Protein AF-A0A5K1FT17-F1 (afdb_monomer_lite)

Radius of gyration: 17.54 Å; chains: 1; bounding box: 57×41×46 Å

InterPro domains:
  IPR011989 Armadillo-like helical [G3DSA:1.25.10.10] (2-135)
  IPR016024 Armadillo-type fold [SSF48371] (22-127)
  IPR044591 Microtubule-associated kinase-like protein RUNKEL [PTHR46562] (3-140)

Foldseek 3Di:
DCQVVLVVLLCCLVDDDDPVVNLVSLVVLLVQLVDLVSLQVCLQHCNLVSLLVCLQVDPDPSSLLSSLSSLLSSLQSHPDHDCVVVVRCSLVSLVVQCPDPDPSSNVSSVSSNVSVVVSVVVVVVVVVVVVVPPDDDDDD

Organism: NCBI:txid210225

Structure (mmCIF, N/CA/C/O backbone):
data_AF-A0A5K1FT17-F1
#
_entry.id   AF-A0A5K1FT17-F1
#
loop_
_atom_site.group_PDB
_atom_site.id
_atom_site.type_symbol
_atom_site.label_atom_id
_atom_site.label_alt_id
_atom_site.label_comp_id
_atom_site.label_asym_id
_atom_site.label_entity_id
_atom_site.label_seq_id
_atom_site.pdbx_PDB_ins_code
_atom_site.Cartn_x
_atom_site.Cartn_y
_atom_site.Cartn_z
_atom_site.occupancy
_atom_site.B_iso_or_equiv
_atom_site.auth_seq_id
_atom_site.auth_comp_id
_atom_site.auth_asym_id
_atom_site.auth_atom_id
_atom_site.pdbx_PDB_model_num
ATOM 1 N N . LYS A 1 1 ? 19.616 12.970 3.970 1.00 48.72 1 LYS A N 1
ATOM 2 C CA . LYS A 1 1 ? 19.002 12.997 5.321 1.00 48.72 1 LYS A CA 1
ATOM 3 C C . LYS A 1 1 ? 17.522 13.358 5.192 1.00 48.72 1 LYS A C 1
ATOM 5 O O . LYS A 1 1 ? 17.145 14.491 5.457 1.00 48.72 1 LYS A O 1
ATOM 10 N N . LEU A 1 2 ? 16.706 12.417 4.717 1.00 58.81 2 LEU A N 1
ATOM 11 C CA . LEU A 1 2 ? 15.238 12.520 4.727 1.00 58.81 2 LEU A CA 1
ATOM 12 C C . LEU A 1 2 ? 14.632 11.586 5.792 1.00 58.81 2 LEU A C 1
ATOM 14 O O . LEU A 1 2 ? 13.479 11.745 6.162 1.00 58.81 2 LEU A O 1
ATOM 18 N N . ASP A 1 3 ? 15.423 10.685 6.374 1.00 60.34 3 ASP A N 1
ATOM 19 C CA . ASP A 1 3 ? 14.947 9.659 7.314 1.00 60.34 3 ASP A CA 1
ATOM 20 C C . ASP A 1 3 ? 14.462 10.224 8.657 1.00 60.34 3 ASP A C 1
ATOM 22 O O . ASP A 1 3 ? 13.569 9.674 9.300 1.00 60.34 3 ASP A O 1
ATOM 26 N N . GLU A 1 4 ? 15.004 11.365 9.080 1.00 67.50 4 GLU A N 1
ATOM 27 C CA . GLU A 1 4 ? 14.642 12.019 10.340 1.00 67.50 4 GLU A CA 1
ATOM 28 C C . GLU A 1 4 ? 13.221 12.627 10.318 1.00 67.50 4 GLU A C 1
ATOM 30 O O . GLU A 1 4 ? 12.425 12.319 11.208 1.00 67.50 4 GLU A O 1
ATOM 35 N N . PRO A 1 5 ? 12.806 13.416 9.305 1.00 72.75 5 PRO A N 1
ATOM 36 C CA . PRO A 1 5 ? 11.407 13.829 9.195 1.00 72.75 5 PRO A CA 1
ATOM 37 C C . PRO A 1 5 ? 10.458 12.657 8.893 1.00 72.75 5 PRO A C 1
ATOM 39 O O . PRO A 1 5 ? 9.346 12.635 9.424 1.00 72.75 5 PRO A O 1
ATOM 42 N N . LEU A 1 6 ? 10.881 11.656 8.112 1.00 73.31 6 LEU A N 1
ATOM 43 C CA . LEU A 1 6 ? 10.047 10.489 7.791 1.00 73.31 6 LEU A CA 1
ATOM 44 C C . LEU A 1 6 ? 9.778 9.604 9.019 1.00 73.31 6 LEU A C 1
ATOM 46 O O . LEU A 1 6 ? 8.640 9.186 9.235 1.00 73.31 6 LEU A O 1
ATOM 50 N N . SER A 1 7 ? 10.772 9.392 9.884 1.00 69.94 7 SER A N 1
ATOM 51 C CA . SER A 1 7 ? 10.594 8.662 11.149 1.00 69.94 7 SER A CA 1
ATOM 52 C C . SER A 1 7 ? 9.692 9.409 12.139 1.00 69.94 7 SER A C 1
ATOM 54 O O . SER A 1 7 ? 8.887 8.789 12.841 1.00 69.94 7 SER A O 1
ATOM 56 N N . ARG A 1 8 ? 9.726 10.749 12.152 1.00 76.62 8 ARG A N 1
ATOM 57 C CA . ARG A 1 8 ? 8.770 11.565 12.921 1.00 76.62 8 ARG A CA 1
ATOM 58 C C . ARG A 1 8 ? 7.340 11.415 12.402 1.00 76.62 8 ARG A C 1
ATOM 60 O O . ARG A 1 8 ? 6.428 11.256 13.212 1.00 76.62 8 ARG A O 1
ATOM 67 N N . ILE A 1 9 ? 7.142 11.412 11.081 1.00 79.19 9 ILE A N 1
ATOM 68 C CA . ILE A 1 9 ? 5.828 11.169 10.459 1.00 79.19 9 ILE A CA 1
ATOM 69 C C . ILE A 1 9 ? 5.340 9.749 10.774 1.00 79.19 9 ILE A C 1
ATOM 71 O O . ILE A 1 9 ? 4.188 9.572 11.165 1.00 79.19 9 ILE A O 1
ATOM 75 N N . ALA A 1 10 ? 6.215 8.747 10.684 1.00 74.19 10 ALA A N 1
ATOM 76 C CA . ALA A 1 10 ? 5.908 7.364 11.040 1.00 74.19 10 ALA A CA 1
ATOM 77 C C . ALA A 1 10 ? 5.462 7.245 12.510 1.00 74.19 10 ALA A C 1
ATOM 79 O O . ALA A 1 10 ? 4.428 6.642 12.811 1.00 74.19 10 ALA A O 1
ATOM 80 N N . THR A 1 11 ? 6.179 7.907 13.422 1.00 75.88 11 THR A N 1
ATOM 81 C CA . THR A 1 11 ? 5.830 7.951 14.849 1.00 75.88 11 THR A CA 1
ATOM 82 C C . THR A 1 11 ? 4.479 8.638 15.062 1.00 75.88 11 THR A C 1
ATOM 84 O O . THR A 1 11 ? 3.626 8.105 15.771 1.00 75.88 11 THR A O 1
ATOM 87 N N . TYR A 1 12 ? 4.227 9.760 14.382 1.00 79.31 12 TYR A N 1
ATOM 88 C CA . TYR A 1 12 ? 2.953 10.487 14.434 1.00 79.31 12 TYR A CA 1
ATOM 89 C C . TYR A 1 12 ? 1.768 9.645 13.926 1.00 79.31 12 TYR A C 1
ATOM 91 O O . TYR A 1 12 ? 0.717 9.599 14.568 1.00 79.31 12 TYR A O 1
ATOM 99 N N . LEU A 1 13 ? 1.954 8.900 12.832 1.00 76.31 13 LEU A N 1
ATOM 100 C CA . LEU A 1 13 ? 0.952 7.987 12.267 1.00 76.31 13 LEU A CA 1
ATOM 101 C C . LEU A 1 13 ? 0.613 6.821 13.211 1.00 76.31 13 LEU A C 1
ATOM 103 O O . LEU A 1 13 ? -0.551 6.416 13.306 1.00 76.31 13 LEU A O 1
ATOM 107 N N . THR A 1 14 ? 1.603 6.301 13.941 1.00 73.50 14 THR A N 1
ATOM 108 C CA . THR A 1 14 ? 1.391 5.244 14.950 1.00 73.50 14 THR A CA 1
ATOM 109 C C . THR A 1 14 ? 0.903 5.757 16.306 1.00 73.50 14 THR A C 1
ATOM 111 O O . THR A 1 14 ? 0.330 4.982 17.071 1.00 73.50 14 THR A O 1
ATOM 114 N N . GLY A 1 15 ? 1.098 7.043 16.596 1.00 73.31 15 GLY A N 1
ATOM 115 C CA . GLY A 1 15 ? 0.750 7.677 17.863 1.00 73.31 15 GLY A CA 1
ATOM 116 C C . GLY A 1 15 ? -0.731 8.046 18.003 1.00 73.31 15 GLY A C 1
ATOM 117 O O . GLY A 1 15 ? -1.618 7.542 17.302 1.00 73.31 15 GLY A O 1
ATOM 118 N N . SER A 1 16 ? -0.994 8.965 18.930 1.00 65.25 16 SER A N 1
ATOM 119 C CA . SER A 1 16 ? -2.319 9.434 19.362 1.00 65.25 16 SER A CA 1
ATOM 120 C C . SER A 1 16 ? -3.008 10.422 18.407 1.00 65.25 16 SER A C 1
ATOM 122 O O . SER A 1 16 ? -4.005 11.030 18.789 1.00 65.25 16 SER A O 1
ATOM 124 N N . ALA A 1 17 ? -2.525 10.575 17.168 1.00 71.94 17 ALA A N 1
ATOM 125 C CA . ALA A 1 17 ? -3.183 11.416 16.170 1.00 71.94 17 ALA A CA 1
ATOM 126 C C . ALA A 1 17 ? -4.628 10.946 15.914 1.00 71.94 17 ALA A C 1
ATOM 128 O O . ALA A 1 17 ? -4.918 9.739 15.888 1.00 71.94 17 ALA A O 1
ATOM 129 N N . SER A 1 18 ? -5.539 11.894 15.713 1.00 78.06 18 SER A N 1
ATOM 130 C CA . SER A 1 18 ? -6.938 11.601 15.414 1.00 78.06 18 SER A CA 1
ATOM 131 C C . SER A 1 18 ? -7.072 10.851 14.084 1.00 78.06 18 SER A C 1
ATOM 133 O O . SER A 1 18 ? -6.216 10.924 13.198 1.00 78.06 18 SER A O 1
ATOM 135 N N . HIS A 1 19 ? -8.181 10.130 13.906 1.00 74.50 19 HIS A N 1
ATOM 136 C CA . HIS A 1 19 ? -8.457 9.433 12.645 1.00 74.50 19 HIS A CA 1
ATOM 137 C C . HIS A 1 19 ? -8.449 10.378 11.429 1.00 74.50 19 HIS A C 1
ATOM 139 O O . HIS A 1 19 ? -8.010 9.970 10.355 1.00 74.50 19 HIS A O 1
ATOM 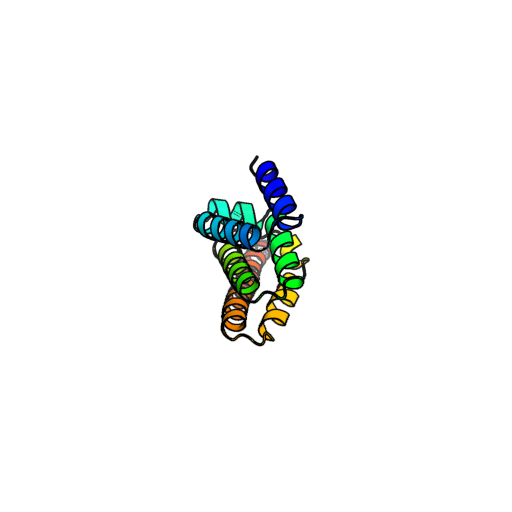145 N N . ALA A 1 20 ? -8.892 11.628 11.604 1.00 78.12 20 ALA A N 1
ATOM 146 C CA . ALA A 1 20 ? -8.910 12.638 10.549 1.00 78.12 20 ALA A CA 1
ATOM 147 C C . ALA A 1 20 ? -7.496 13.114 10.182 1.00 78.12 20 ALA A C 1
ATOM 149 O O . ALA A 1 20 ? -7.156 13.186 9.003 1.00 78.12 20 ALA A O 1
ATOM 150 N N . GLU A 1 21 ? -6.643 13.371 11.176 1.00 81.12 21 GLU A N 1
ATOM 151 C CA . GLU A 1 21 ? -5.247 13.756 10.938 1.00 81.12 21 GLU A CA 1
ATOM 152 C C . GLU A 1 21 ? -4.482 12.645 10.223 1.00 81.12 21 GLU A C 1
ATOM 154 O O . GLU A 1 21 ? -3.825 12.908 9.221 1.00 81.12 21 GLU A O 1
ATOM 159 N N . LYS A 1 22 ? -4.653 11.386 10.652 1.00 80.94 22 LYS A N 1
ATOM 160 C CA . LYS A 1 22 ? -4.036 10.224 9.991 1.00 80.94 22 LYS A CA 1
ATOM 161 C C . LYS A 1 22 ? -4.440 10.126 8.520 1.00 80.94 22 LYS A C 1
ATOM 163 O O . LYS A 1 22 ? -3.589 9.893 7.666 1.00 80.94 22 LYS A O 1
ATOM 168 N N . GLN A 1 23 ? -5.719 10.340 8.208 1.00 81.69 23 GLN A N 1
ATOM 169 C CA . GLN A 1 23 ? -6.200 10.357 6.823 1.00 81.69 23 GLN A CA 1
ATOM 170 C C . GLN A 1 23 ? -5.604 11.510 6.010 1.00 81.69 23 GLN A C 1
ATOM 172 O O . GLN A 1 23 ? -5.234 11.307 4.854 1.00 81.69 23 GLN A O 1
ATOM 177 N N . ASN A 1 24 ? -5.481 12.699 6.599 1.00 85.94 24 ASN A N 1
ATOM 178 C CA . ASN A 1 24 ? -4.886 13.856 5.931 1.00 85.94 24 ASN A CA 1
ATOM 179 C C . ASN A 1 24 ? -3.392 13.646 5.662 1.00 85.94 24 ASN A C 1
ATOM 181 O O . ASN A 1 24 ? -2.926 13.931 4.561 1.00 85.94 24 ASN A O 1
ATOM 185 N N . THR A 1 25 ? -2.655 13.084 6.621 1.00 84.81 25 THR A N 1
ATOM 186 C CA . THR A 1 25 ? -1.244 12.726 6.440 1.00 84.81 25 THR A CA 1
ATOM 187 C C . THR A 1 25 ? -1.072 11.689 5.332 1.00 84.81 25 THR A C 1
ATOM 189 O O . THR A 1 25 ? -0.189 11.846 4.499 1.00 84.81 25 THR A O 1
ATOM 192 N N . ILE A 1 26 ? -1.932 10.668 5.260 1.00 85.25 26 ILE A N 1
ATOM 193 C CA . ILE A 1 26 ? -1.859 9.659 4.190 1.00 85.25 26 ILE A CA 1
ATOM 194 C C . ILE A 1 26 ? -2.133 10.283 2.821 1.00 85.25 26 ILE A C 1
ATOM 196 O O . ILE A 1 26 ? -1.392 10.005 1.887 1.00 85.25 26 ILE A O 1
ATOM 200 N N . LYS A 1 27 ? -3.125 11.173 2.697 1.00 85.00 27 LYS A N 1
ATOM 201 C CA . LYS A 1 27 ? -3.371 11.903 1.440 1.00 85.00 27 LYS A CA 1
ATOM 202 C C . LYS A 1 27 ? -2.187 12.778 1.036 1.00 85.00 27 LYS A C 1
ATOM 204 O O . LYS A 1 27 ? -1.856 12.859 -0.141 1.00 85.00 27 LYS A O 1
ATOM 209 N N . TYR A 1 28 ? -1.542 13.426 2.003 1.00 86.69 28 TYR A N 1
ATOM 210 C CA . TYR A 1 28 ? -0.330 14.196 1.741 1.00 86.69 28 TYR A CA 1
ATOM 211 C C . TYR A 1 28 ? 0.806 13.299 1.230 1.00 86.69 28 TYR A C 1
ATOM 213 O O . TYR A 1 28 ? 1.458 13.638 0.246 1.00 86.69 28 TYR A O 1
ATOM 221 N N . LEU A 1 29 ? 0.998 12.128 1.846 1.00 83.94 29 LEU A N 1
ATOM 222 C CA . LEU A 1 29 ? 1.970 11.136 1.385 1.00 83.94 29 LEU A CA 1
ATOM 223 C C . LEU A 1 29 ? 1.623 10.588 -0.004 1.00 83.94 29 LEU A C 1
ATOM 225 O O . LEU A 1 29 ? 2.529 10.359 -0.795 1.00 83.94 29 LEU A O 1
ATOM 229 N N . GLU A 1 30 ? 0.341 10.419 -0.325 1.00 84.12 30 GLU A N 1
ATOM 230 C CA . GLU A 1 30 ? -0.134 9.989 -1.648 1.00 84.12 30 GLU A CA 1
ATOM 231 C C . GLU A 1 30 ? 0.248 11.005 -2.734 1.00 84.12 30 GLU A C 1
ATOM 233 O O . GLU A 1 30 ? 0.808 10.625 -3.757 1.00 84.12 30 GLU A O 1
ATOM 238 N N . ILE A 1 31 ? 0.064 12.304 -2.472 1.00 86.12 31 ILE A N 1
ATOM 239 C CA . ILE A 1 31 ? 0.498 13.382 -3.378 1.00 86.12 31 ILE A CA 1
ATOM 240 C C . ILE A 1 31 ? 2.028 13.424 -3.494 1.00 86.12 31 ILE A C 1
ATOM 242 O O . ILE A 1 31 ? 2.566 13.601 -4.586 1.00 86.12 31 ILE A O 1
ATOM 246 N N . LEU A 1 32 ? 2.743 13.252 -2.380 1.00 83.94 32 LEU A N 1
ATOM 247 C CA . LEU A 1 32 ? 4.205 13.243 -2.378 1.00 83.94 32 LEU A CA 1
ATOM 248 C C . LEU A 1 32 ? 4.762 12.059 -3.188 1.00 83.94 32 LEU A C 1
ATOM 250 O O . LEU A 1 32 ? 5.716 12.232 -3.943 1.00 83.94 32 LEU A O 1
ATOM 254 N N . SER A 1 33 ? 4.116 10.894 -3.085 1.00 83.12 33 SER A N 1
ATOM 255 C CA . SER A 1 33 ? 4.490 9.650 -3.777 1.00 83.12 33 SER A CA 1
ATOM 256 C C . SER A 1 33 ? 4.224 9.677 -5.283 1.00 83.12 33 SER A C 1
ATOM 258 O O . SER A 1 33 ? 4.642 8.760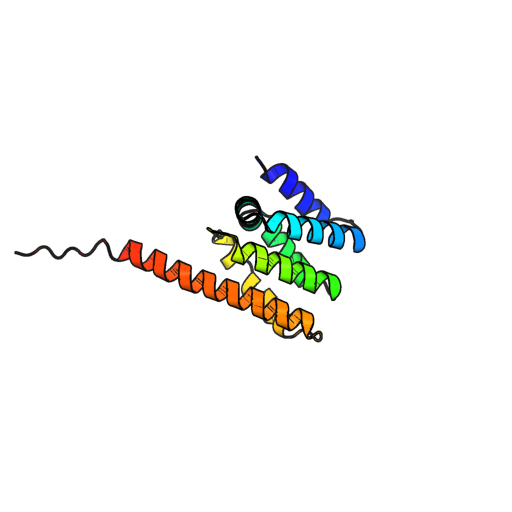 -5.974 1.00 83.12 33 SER A O 1
ATOM 260 N N . ALA A 1 34 ? 3.578 10.721 -5.814 1.00 80.25 34 ALA A N 1
ATOM 261 C CA . ALA A 1 34 ? 3.470 10.924 -7.260 1.00 80.25 34 ALA A CA 1
ATOM 262 C C . ALA A 1 34 ? 4.830 11.234 -7.921 1.00 80.25 34 ALA A C 1
ATOM 264 O O . ALA A 1 34 ? 4.967 11.129 -9.139 1.00 80.25 34 ALA A O 1
ATOM 265 N N . HIS A 1 35 ? 5.835 11.633 -7.131 1.00 84.62 35 HIS A N 1
ATOM 266 C CA . HIS A 1 35 ? 7.199 11.836 -7.607 1.00 84.62 35 HIS A CA 1
ATOM 267 C C . HIS A 1 35 ? 8.020 10.558 -7.377 1.00 84.62 35 HIS A C 1
ATOM 269 O O . HIS A 1 35 ? 8.136 10.125 -6.226 1.00 84.62 35 HIS A O 1
ATOM 275 N N . PRO A 1 36 ? 8.641 9.975 -8.420 1.00 78.88 36 PRO A N 1
ATOM 276 C CA . PRO A 1 36 ? 9.320 8.683 -8.315 1.00 78.88 36 PRO A CA 1
ATOM 277 C C . PRO A 1 36 ? 10.471 8.682 -7.297 1.00 78.88 36 PRO A C 1
ATOM 279 O O . PRO A 1 36 ? 10.599 7.740 -6.519 1.00 78.88 36 PRO A O 1
ATOM 282 N N . ASP A 1 37 ? 11.242 9.769 -7.202 1.00 80.56 37 ASP A N 1
ATOM 283 C CA . ASP A 1 37 ? 12.342 9.887 -6.230 1.00 80.56 37 ASP A CA 1
ATOM 284 C C . ASP A 1 37 ? 11.845 9.870 -4.774 1.00 80.56 37 ASP A C 1
ATOM 286 O O . ASP A 1 37 ? 12.450 9.260 -3.883 1.00 80.56 37 ASP A O 1
ATOM 290 N N . ALA A 1 38 ? 10.707 1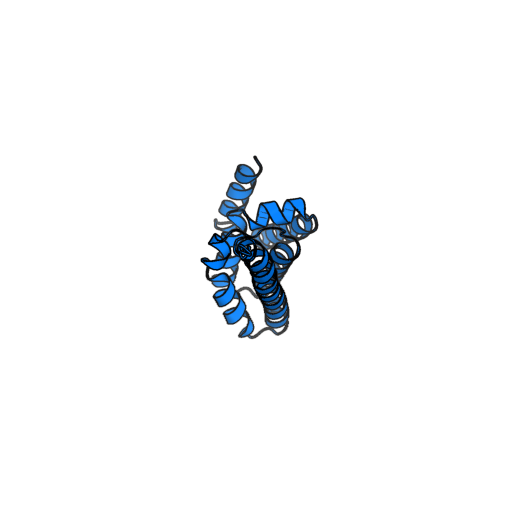0.524 -4.527 1.00 80.50 38 ALA A N 1
ATOM 291 C CA . ALA A 1 38 ? 10.087 10.563 -3.211 1.00 80.50 38 ALA A CA 1
ATOM 292 C C . ALA A 1 38 ? 9.464 9.209 -2.862 1.00 80.50 38 ALA A C 1
ATOM 294 O O . ALA A 1 38 ? 9.662 8.722 -1.751 1.00 80.50 38 ALA A O 1
ATOM 295 N N . ALA A 1 39 ? 8.771 8.575 -3.811 1.00 81.94 39 ALA A N 1
ATOM 296 C CA . ALA A 1 39 ? 8.203 7.245 -3.633 1.00 81.94 39 ALA A CA 1
ATOM 297 C C . ALA A 1 39 ? 9.282 6.202 -3.328 1.00 81.94 39 ALA A C 1
ATOM 299 O O . ALA A 1 39 ? 9.127 5.424 -2.391 1.00 81.94 39 ALA A O 1
ATOM 300 N N . ASN A 1 40 ? 10.411 6.242 -4.039 1.00 81.94 40 ASN A N 1
ATOM 301 C CA . ASN A 1 40 ? 11.524 5.337 -3.785 1.00 81.94 40 ASN A CA 1
ATOM 302 C C . ASN A 1 40 ? 12.135 5.547 -2.389 1.00 81.94 40 ASN A C 1
ATOM 304 O O . ASN A 1 40 ? 12.432 4.585 -1.685 1.00 81.94 40 ASN A O 1
ATOM 308 N N . THR A 1 41 ? 12.266 6.802 -1.948 1.00 81.31 41 THR A N 1
ATOM 309 C CA . THR A 1 41 ? 12.734 7.115 -0.587 1.00 81.31 41 THR A CA 1
ATOM 310 C C . THR A 1 41 ? 11.735 6.642 0.476 1.00 81.31 41 THR A C 1
ATOM 312 O O . THR A 1 41 ? 12.133 6.140 1.522 1.00 81.31 41 THR A O 1
ATOM 315 N N . LEU A 1 42 ? 10.431 6.781 0.224 1.00 80.00 42 LEU A N 1
ATOM 316 C CA . LEU A 1 42 ? 9.369 6.357 1.140 1.00 80.00 42 LEU A CA 1
ATOM 317 C C . LEU A 1 42 ? 9.247 4.831 1.235 1.00 80.00 42 LEU A C 1
ATOM 319 O O . LEU A 1 42 ? 9.039 4.314 2.334 1.00 80.00 42 LEU A O 1
ATOM 323 N N . ALA A 1 43 ? 9.382 4.128 0.108 1.00 78.56 43 ALA A N 1
ATOM 324 C CA . ALA A 1 43 ? 9.300 2.672 0.020 1.00 78.56 43 ALA A CA 1
ATOM 325 C C . ALA A 1 43 ? 10.448 1.985 0.773 1.00 78.56 43 ALA A C 1
ATOM 327 O O . ALA A 1 43 ? 10.204 1.018 1.489 1.00 78.56 43 ALA A O 1
ATOM 328 N N . ASN A 1 44 ? 11.663 2.538 0.681 1.00 77.38 44 ASN A N 1
ATOM 329 C CA . ASN A 1 44 ? 12.843 2.066 1.418 1.00 77.38 44 ASN A CA 1
ATOM 330 C C . ASN A 1 44 ? 12.930 2.618 2.852 1.00 77.38 44 ASN A C 1
ATOM 332 O O . ASN A 1 44 ? 13.890 2.369 3.573 1.00 77.38 44 ASN A O 1
ATOM 336 N N . SER A 1 45 ? 11.935 3.391 3.295 1.00 79.00 45 SER A N 1
ATOM 337 C CA . SER A 1 45 ? 11.879 3.909 4.659 1.00 79.00 45 SER A CA 1
ATOM 338 C C . SER A 1 45 ? 10.967 3.062 5.549 1.00 79.00 45 SER A C 1
ATOM 340 O O . SER A 1 45 ? 10.056 2.365 5.101 1.00 79.00 45 SER A O 1
ATOM 342 N N . SER A 1 46 ? 11.121 3.232 6.865 1.00 77.56 46 SER A N 1
ATOM 343 C CA . SER A 1 46 ? 10.244 2.654 7.898 1.00 77.56 46 SER A CA 1
ATOM 344 C C . SER A 1 46 ? 8.748 2.986 7.730 1.00 77.56 46 SER A C 1
ATOM 346 O O . SER A 1 46 ? 7.895 2.321 8.323 1.00 77.56 46 SER A O 1
ATOM 348 N N . ILE A 1 47 ? 8.409 3.987 6.909 1.00 81.94 47 ILE A N 1
ATOM 349 C CA . ILE A 1 47 ? 7.028 4.369 6.594 1.00 81.94 47 ILE A CA 1
ATOM 350 C C . ILE A 1 47 ? 6.264 3.220 5.951 1.00 81.94 47 ILE A C 1
ATOM 352 O O . ILE A 1 47 ? 5.129 2.974 6.355 1.00 81.94 47 ILE A O 1
ATOM 356 N N . MET A 1 48 ? 6.864 2.490 5.011 1.00 82.25 48 MET A N 1
ATOM 357 C CA . MET A 1 48 ? 6.170 1.403 4.325 1.00 82.25 48 MET A CA 1
ATOM 358 C C . MET A 1 48 ? 5.700 0.328 5.319 1.00 82.25 48 MET A C 1
ATOM 360 O O . MET A 1 48 ? 4.536 -0.078 5.313 1.00 82.25 48 MET A O 1
ATOM 364 N N . LEU A 1 49 ? 6.557 -0.035 6.278 1.00 81.50 49 LEU A N 1
ATOM 365 C CA . LEU A 1 49 ? 6.217 -0.962 7.361 1.00 81.50 49 LEU A CA 1
ATOM 366 C C . LEU A 1 49 ? 5.097 -0.421 8.263 1.00 81.50 49 LEU A C 1
ATOM 368 O O . LEU A 1 49 ? 4.200 -1.168 8.666 1.00 81.50 49 LEU A O 1
ATOM 372 N N . VAL A 1 50 ? 5.109 0.882 8.565 1.00 84.12 50 VAL A N 1
ATOM 373 C CA . VAL A 1 50 ? 4.029 1.527 9.326 1.00 84.12 50 VAL A CA 1
ATOM 374 C C . VAL A 1 50 ? 2.708 1.485 8.561 1.00 84.12 50 VAL A C 1
ATOM 376 O O . VAL A 1 50 ? 1.686 1.156 9.166 1.00 84.12 50 VAL A O 1
ATOM 379 N N . LEU A 1 51 ? 2.708 1.743 7.252 1.00 84.69 51 LEU A N 1
ATOM 380 C CA . LEU A 1 51 ? 1.504 1.693 6.416 1.00 84.69 51 LEU A CA 1
ATOM 381 C C . LEU A 1 51 ? 0.902 0.284 6.382 1.00 84.69 51 LEU A C 1
ATOM 383 O O . LEU A 1 51 ? -0.301 0.130 6.606 1.00 84.69 51 LEU A O 1
ATOM 387 N N . VAL A 1 52 ? 1.731 -0.749 6.200 1.00 84.94 52 VAL A N 1
ATOM 388 C CA . VAL A 1 52 ? 1.294 -2.157 6.232 1.00 84.94 52 VAL A CA 1
ATOM 389 C C . VAL A 1 52 ? 0.733 -2.525 7.610 1.00 84.94 52 VAL A C 1
ATOM 391 O O . VAL A 1 52 ? -0.344 -3.119 7.718 1.00 84.94 52 VAL A O 1
ATOM 394 N N . LYS A 1 53 ? 1.403 -2.111 8.692 1.00 85.38 53 LYS A N 1
ATOM 395 C CA . LYS A 1 53 ? 0.921 -2.331 10.064 1.00 85.38 53 LYS A CA 1
ATOM 396 C C . LYS A 1 53 ? -0.410 -1.618 10.321 1.00 85.38 53 LYS A C 1
ATOM 398 O O . LYS A 1 53 ? -1.303 -2.199 10.939 1.00 85.38 53 LYS A O 1
ATOM 403 N N . MET A 1 54 ? -0.568 -0.384 9.846 1.00 84.56 54 MET A N 1
ATOM 404 C CA . MET A 1 54 ? -1.818 0.371 9.952 1.00 84.56 54 MET A CA 1
ATOM 405 C C . MET A 1 54 ? -2.942 -0.270 9.142 1.00 84.56 54 MET A C 1
ATOM 407 O O . MET A 1 54 ? -4.070 -0.311 9.627 1.00 84.56 54 MET A O 1
ATOM 411 N N . LEU A 1 55 ? -2.651 -0.806 7.957 1.00 85.06 55 LEU A N 1
ATOM 412 C CA . LEU A 1 55 ? -3.632 -1.519 7.140 1.00 85.06 55 LEU A CA 1
ATOM 413 C C . LEU A 1 55 ? -4.147 -2.767 7.864 1.00 85.06 55 LEU A C 1
ATOM 415 O O . LEU A 1 55 ? -5.353 -3.003 7.882 1.00 85.06 55 LEU A O 1
ATOM 419 N N . ARG A 1 56 ? -3.254 -3.504 8.535 1.00 84.00 56 ARG A N 1
ATOM 420 C CA . ARG A 1 56 ? -3.609 -4.683 9.338 1.00 84.00 56 ARG A CA 1
ATOM 421 C C . ARG A 1 56 ? -4.471 -4.345 10.560 1.00 84.00 56 ARG A C 1
ATOM 423 O O . ARG A 1 56 ? -5.355 -5.113 10.921 1.00 84.00 56 ARG A O 1
ATOM 430 N N . LEU A 1 57 ? -4.204 -3.218 11.223 1.00 83.56 57 LEU A N 1
ATOM 431 C CA . LEU A 1 57 ? -4.910 -2.821 12.451 1.00 83.56 57 LEU A CA 1
ATOM 432 C C . LEU A 1 57 ? -6.200 -2.030 12.183 1.00 83.56 57 LEU A C 1
ATOM 434 O O . LEU A 1 57 ? -7.115 -2.029 13.010 1.00 83.56 57 LEU A O 1
ATOM 438 N N . SER A 1 58 ? -6.282 -1.333 11.051 1.00 81.00 58 SER A N 1
ATOM 439 C CA . SER A 1 58 ? -7.399 -0.448 10.737 1.00 81.00 58 SER A CA 1
ATOM 440 C C . SER A 1 58 ? -8.629 -1.226 10.281 1.00 81.00 58 SER A C 1
ATOM 442 O O . SER A 1 58 ? -8.623 -1.890 9.250 1.00 81.00 58 SER A O 1
ATOM 444 N N . LYS A 1 59 ? -9.744 -1.043 10.996 1.00 76.62 59 LYS A N 1
ATOM 445 C CA . LYS A 1 59 ? -11.080 -1.498 10.566 1.00 76.62 59 LYS A CA 1
ATOM 446 C C . LYS A 1 59 ? -11.858 -0.425 9.794 1.00 76.62 59 LYS A C 1
ATOM 448 O O . LYS A 1 59 ? -12.960 -0.682 9.319 1.00 76.62 59 LYS A O 1
ATOM 453 N N . ALA A 1 60 ? -11.308 0.785 9.676 1.00 81.94 60 ALA A N 1
ATOM 454 C CA . ALA A 1 60 ? -11.985 1.913 9.048 1.00 81.94 60 ALA A CA 1
ATOM 455 C C . ALA A 1 60 ? -11.841 1.854 7.521 1.00 81.94 60 ALA A C 1
ATOM 457 O O . ALA A 1 60 ? -10.753 2.069 6.988 1.00 81.94 60 ALA A O 1
ATOM 458 N N . TYR A 1 61 ? -12.955 1.624 6.819 1.00 81.19 61 TYR A N 1
ATOM 459 C CA . TYR A 1 61 ? -13.012 1.495 5.357 1.00 81.19 61 TYR A CA 1
ATOM 460 C C . TYR A 1 61 ? -12.262 2.607 4.607 1.00 81.19 61 TYR A C 1
ATOM 462 O O . TYR A 1 61 ? -11.374 2.320 3.808 1.00 81.19 61 TYR A O 1
ATOM 470 N N . GLY A 1 62 ? -12.573 3.876 4.898 1.00 81.31 62 GLY A N 1
ATOM 471 C CA . GLY A 1 62 ? -11.953 5.006 4.197 1.00 81.31 62 GLY A CA 1
ATOM 472 C C . GLY A 1 62 ? -10.438 5.057 4.391 1.00 81.31 62 GLY A C 1
ATOM 473 O O . GLY A 1 62 ? -9.700 5.345 3.457 1.00 81.31 62 GLY A O 1
ATOM 474 N N . LEU A 1 63 ? -9.963 4.693 5.585 1.00 84.25 63 LEU A N 1
ATOM 475 C CA . LEU A 1 63 ? -8.535 4.626 5.877 1.00 84.25 63 LEU A CA 1
ATOM 476 C C . LEU A 1 63 ? -7.863 3.470 5.120 1.00 84.25 63 LEU A C 1
ATOM 478 O O . LEU A 1 63 ? -6.793 3.664 4.558 1.00 84.25 63 LEU A O 1
ATOM 482 N N . ARG A 1 64 ? -8.503 2.295 5.043 1.00 85.75 64 ARG A N 1
ATOM 483 C CA . ARG A 1 64 ? -7.970 1.137 4.304 1.00 85.75 64 ARG A CA 1
ATOM 484 C C . ARG A 1 64 ? -7.810 1.417 2.811 1.00 85.75 64 ARG A C 1
ATOM 486 O O . ARG A 1 64 ? -6.793 1.039 2.246 1.00 85.75 64 ARG A O 1
ATOM 493 N N . VAL A 1 65 ? -8.775 2.099 2.190 1.00 87.88 65 VAL A N 1
ATOM 494 C CA . VAL A 1 65 ? -8.688 2.478 0.768 1.00 87.88 65 VAL A CA 1
ATOM 495 C C . VAL A 1 65 ? -7.482 3.383 0.514 1.00 87.88 65 VAL A C 1
ATOM 497 O O . VAL A 1 65 ? -6.701 3.102 -0.388 1.00 87.88 65 VAL A O 1
ATOM 500 N N . HIS A 1 66 ? -7.297 4.427 1.327 1.00 87.81 66 HIS A N 1
ATOM 501 C CA . HIS A 1 66 ? -6.158 5.338 1.176 1.00 87.81 66 HIS A CA 1
ATOM 502 C C . HIS A 1 66 ? -4.814 4.650 1.447 1.00 87.81 66 HIS A C 1
ATOM 504 O O . HIS A 1 66 ? -3.851 4.892 0.730 1.00 87.81 66 HIS A O 1
ATOM 510 N N . LEU A 1 67 ? -4.754 3.751 2.435 1.00 87.25 67 LEU A N 1
ATOM 511 C CA . LEU A 1 67 ? -3.550 2.966 2.715 1.00 87.25 67 LEU A CA 1
ATOM 512 C C . LEU A 1 67 ? -3.181 2.048 1.545 1.00 87.25 67 LEU A C 1
ATOM 514 O O . LEU A 1 67 ? -2.025 2.020 1.143 1.00 87.25 67 LEU A O 1
ATOM 518 N N . LEU A 1 68 ? -4.152 1.325 0.983 1.00 89.06 68 LEU A N 1
ATOM 519 C CA . LEU A 1 68 ? -3.923 0.440 -0.163 1.00 89.06 68 LEU A CA 1
ATOM 520 C C . LEU A 1 68 ? -3.508 1.210 -1.419 1.00 89.06 68 LEU A C 1
ATOM 522 O O . LEU A 1 68 ? -2.607 0.765 -2.121 1.00 89.06 68 LEU A O 1
ATOM 526 N N . SER A 1 69 ? -4.138 2.361 -1.677 1.00 88.62 69 SER A N 1
ATOM 527 C CA . SER A 1 69 ? -3.777 3.250 -2.790 1.00 88.62 69 SER A CA 1
ATOM 528 C C . SER A 1 69 ? -2.326 3.719 -2.670 1.00 88.62 69 SER A C 1
ATOM 530 O O . SER A 1 69 ? -1.543 3.547 -3.600 1.00 88.62 69 SER A O 1
ATOM 532 N N . LEU A 1 70 ? -1.941 4.215 -1.488 1.00 87.81 70 LEU A N 1
ATOM 533 C CA . LEU A 1 70 ? -0.580 4.670 -1.219 1.00 87.81 70 LEU A CA 1
ATOM 534 C C . LEU A 1 70 ? 0.443 3.534 -1.346 1.00 87.81 70 LEU A C 1
ATOM 536 O O . LEU A 1 70 ? 1.465 3.719 -1.992 1.00 87.81 70 LEU A O 1
ATOM 540 N N . ILE A 1 71 ? 0.166 2.358 -0.774 1.00 87.50 71 ILE A N 1
ATOM 541 C CA . ILE A 1 71 ? 1.054 1.188 -0.889 1.00 87.50 71 ILE A CA 1
ATOM 542 C C . ILE A 1 71 ? 1.244 0.797 -2.359 1.00 87.50 71 ILE A C 1
ATOM 544 O O . ILE A 1 71 ? 2.375 0.577 -2.782 1.00 87.50 71 ILE A O 1
ATOM 548 N N . GLY A 1 72 ? 0.162 0.754 -3.142 1.00 86.94 72 GLY A N 1
ATOM 549 C CA . GLY A 1 72 ? 0.235 0.471 -4.576 1.00 86.94 72 GLY A CA 1
ATOM 550 C C . GLY A 1 72 ? 1.072 1.503 -5.334 1.00 86.94 72 GLY A C 1
ATOM 551 O O . GLY A 1 72 ? 1.930 1.120 -6.121 1.00 86.94 72 GLY A O 1
ATOM 552 N N . LEU A 1 73 ? 0.891 2.799 -5.049 1.00 86.62 73 LEU A N 1
ATOM 553 C CA . LEU A 1 73 ? 1.682 3.873 -5.661 1.00 86.62 73 LEU A CA 1
ATOM 554 C C . LEU A 1 73 ? 3.172 3.763 -5.325 1.00 86.62 73 LEU A C 1
ATOM 556 O O . LEU A 1 73 ? 4.018 3.953 -6.196 1.00 86.62 73 LEU A O 1
ATOM 560 N N . LEU A 1 74 ? 3.489 3.460 -4.064 1.00 84.31 74 LEU A N 1
ATOM 561 C CA . LEU A 1 74 ? 4.866 3.297 -3.608 1.00 84.31 74 LEU A CA 1
ATOM 562 C C . LEU A 1 74 ? 5.545 2.128 -4.317 1.00 84.31 74 LEU A C 1
ATOM 564 O O . LEU A 1 74 ? 6.681 2.276 -4.746 1.00 84.31 74 LEU A O 1
ATOM 568 N N . ILE A 1 75 ? 4.847 1.001 -4.482 1.00 83.19 75 ILE A N 1
ATOM 569 C CA . ILE A 1 75 ? 5.366 -0.157 -5.222 1.00 83.19 75 ILE A CA 1
ATOM 570 C C . ILE A 1 75 ? 5.557 0.194 -6.699 1.00 83.19 75 ILE A C 1
ATOM 572 O O . ILE A 1 75 ? 6.606 -0.107 -7.255 1.00 83.19 75 ILE A O 1
ATOM 576 N N . TRP A 1 76 ? 4.579 0.867 -7.312 1.00 82.06 76 TRP A N 1
ATOM 577 C CA . TRP A 1 76 ? 4.620 1.213 -8.734 1.00 82.06 76 TRP A CA 1
ATOM 578 C C . TRP A 1 76 ? 5.785 2.146 -9.089 1.00 82.06 76 TRP A C 1
ATOM 580 O O . TRP A 1 76 ? 6.459 1.960 -10.099 1.00 82.06 76 TRP A O 1
ATOM 590 N N . HIS A 1 77 ? 6.028 3.156 -8.255 1.00 80.44 77 HIS A N 1
ATOM 591 C CA . HIS A 1 77 ? 7.074 4.149 -8.489 1.00 80.44 77 HIS A CA 1
ATOM 592 C C . HIS A 1 77 ? 8.448 3.767 -7.923 1.00 80.44 77 HIS A C 1
ATOM 594 O O . HIS A 1 77 ? 9.436 4.433 -8.242 1.00 80.44 77 HIS A O 1
ATOM 600 N N . SER A 1 78 ? 8.534 2.756 -7.056 1.00 75.38 78 SER A N 1
ATOM 601 C CA . SER A 1 78 ? 9.805 2.354 -6.458 1.00 75.38 78 SER A CA 1
ATOM 602 C C . SER A 1 78 ? 10.636 1.559 -7.459 1.00 75.38 78 SER A C 1
ATOM 604 O O . SER A 1 78 ? 10.202 0.558 -8.023 1.00 75.38 78 SER A O 1
ATOM 606 N N . THR A 1 79 ? 11.866 2.016 -7.675 1.00 71.56 79 THR A N 1
ATOM 607 C CA . THR A 1 79 ? 12.833 1.353 -8.555 1.00 71.56 79 THR A CA 1
ATOM 608 C C . THR A 1 79 ? 13.501 0.171 -7.857 1.00 71.56 79 THR A C 1
ATOM 610 O O . THR A 1 79 ? 13.697 -0.878 -8.468 1.00 71.56 79 THR A O 1
ATOM 613 N N . SER A 1 80 ? 13.770 0.300 -6.558 1.00 64.94 80 SER A N 1
ATOM 614 C CA . SER A 1 80 ? 14.309 -0.767 -5.715 1.00 64.94 80 SER A CA 1
ATOM 615 C C . SER A 1 80 ? 13.535 -0.822 -4.409 1.00 64.94 80 SER A C 1
ATOM 617 O O . SER A 1 80 ? 13.535 0.151 -3.662 1.00 64.94 80 SER A O 1
ATOM 619 N N . ILE A 1 81 ? 12.908 -1.962 -4.137 1.00 68.94 81 ILE A N 1
ATOM 620 C CA . ILE A 1 81 ? 12.244 -2.266 -2.875 1.00 68.94 81 ILE A CA 1
ATOM 621 C C . ILE A 1 81 ? 13.191 -3.151 -2.065 1.00 68.94 81 ILE A C 1
ATOM 623 O O . ILE A 1 81 ? 13.539 -4.252 -2.499 1.00 68.94 81 ILE A O 1
ATOM 627 N N . GLU A 1 82 ? 13.613 -2.674 -0.896 1.00 63.22 82 GLU A N 1
ATOM 628 C CA . GLU A 1 82 ? 14.447 -3.450 0.022 1.00 63.22 82 GLU A CA 1
ATOM 629 C C . GLU A 1 82 ? 13.793 -4.780 0.443 1.00 63.22 82 GLU A C 1
ATOM 631 O O . GLU A 1 82 ? 12.579 -4.891 0.638 1.00 63.22 82 GLU A O 1
ATOM 636 N N . VAL A 1 83 ? 14.636 -5.805 0.618 1.00 52.59 83 VAL A N 1
ATOM 637 C CA . VAL A 1 83 ? 14.260 -7.198 0.935 1.00 52.59 83 VAL A CA 1
ATOM 638 C C . VAL A 1 83 ? 13.442 -7.311 2.231 1.00 52.59 83 VAL A C 1
ATOM 640 O O . VAL A 1 83 ? 12.638 -8.234 2.378 1.00 52.59 83 VAL A O 1
ATOM 643 N N . ASP A 1 84 ? 13.555 -6.336 3.133 1.00 56.22 84 ASP A N 1
ATOM 644 C CA . ASP A 1 84 ? 12.737 -6.256 4.346 1.00 56.22 84 ASP A CA 1
ATOM 645 C C . ASP A 1 84 ? 11.238 -6.092 4.063 1.00 56.22 84 ASP A C 1
ATOM 647 O O . ASP A 1 84 ? 10.395 -6.430 4.897 1.00 56.22 84 ASP A O 1
ATOM 651 N N . LEU A 1 85 ? 10.861 -5.654 2.860 1.00 60.00 85 LEU A N 1
ATOM 652 C CA . LEU A 1 85 ? 9.461 -5.630 2.468 1.00 60.00 85 LEU A CA 1
ATOM 653 C C . LEU A 1 85 ? 8.922 -7.020 2.117 1.00 60.00 85 LEU A C 1
ATOM 655 O O . LEU A 1 85 ? 7.761 -7.299 2.416 1.00 60.00 85 LEU A O 1
ATOM 659 N N . ALA A 1 86 ? 9.763 -7.894 1.556 1.00 55.59 86 ALA A N 1
ATOM 660 C CA . ALA A 1 86 ? 9.422 -9.291 1.284 1.00 55.59 86 ALA A CA 1
ATOM 661 C C . ALA A 1 86 ? 9.339 -10.128 2.574 1.00 55.59 86 ALA A C 1
ATOM 663 O O . ALA A 1 86 ? 8.582 -11.097 2.625 1.00 55.59 86 ALA A O 1
ATOM 664 N N . SER A 1 87 ? 10.084 -9.743 3.620 1.00 56.91 87 SER A N 1
ATOM 665 C CA . SER A 1 87 ? 9.973 -10.339 4.959 1.00 56.91 87 SER A CA 1
ATOM 666 C C . SER A 1 87 ? 8.805 -9.760 5.765 1.00 56.91 87 SER A C 1
ATOM 668 O O . SER A 1 87 ? 8.235 -10.445 6.621 1.00 56.91 87 SER A O 1
ATOM 670 N N . SER A 1 88 ? 8.393 -8.521 5.475 1.00 62.75 88 SER A N 1
ATOM 671 C CA . SER A 1 88 ? 7.150 -7.971 6.000 1.00 62.75 88 SER A CA 1
ATOM 672 C C . SER A 1 88 ? 5.975 -8.768 5.432 1.00 62.75 88 SER A C 1
ATOM 674 O O . SER A 1 88 ? 5.933 -9.080 4.245 1.00 62.75 88 SER A O 1
ATOM 676 N N . GLU A 1 89 ? 4.984 -9.097 6.260 1.00 74.94 89 GLU A N 1
ATOM 677 C CA . GLU A 1 89 ? 3.780 -9.840 5.858 1.00 74.94 89 GLU A CA 1
ATOM 678 C C . GLU A 1 89 ? 2.895 -9.074 4.836 1.00 74.94 89 GLU A C 1
ATOM 680 O O . GLU A 1 89 ? 1.683 -9.265 4.812 1.00 74.94 89 GLU A O 1
ATOM 685 N N . ILE A 1 90 ? 3.442 -8.186 3.999 1.00 82.38 90 ILE A N 1
ATOM 686 C CA . ILE A 1 90 ? 2.723 -7.341 3.047 1.00 82.38 90 ILE A CA 1
ATOM 687 C C . ILE A 1 90 ? 1.877 -8.162 2.077 1.00 82.38 90 ILE A C 1
ATOM 689 O O . ILE A 1 90 ? 0.703 -7.848 1.908 1.00 82.38 90 ILE A O 1
ATOM 693 N N . ILE A 1 91 ? 2.409 -9.258 1.523 1.00 83.38 91 ILE A N 1
ATOM 694 C CA . ILE A 1 91 ? 1.654 -10.148 0.625 1.00 83.38 91 ILE A CA 1
ATOM 695 C C . ILE A 1 91 ? 0.436 -10.707 1.359 1.00 83.38 91 ILE A C 1
ATOM 697 O O . ILE A 1 91 ? -0.669 -10.695 0.827 1.00 83.38 91 ILE A O 1
ATOM 701 N N . LYS A 1 92 ? 0.623 -11.141 2.608 1.00 85.56 92 LYS A N 1
ATOM 702 C CA . LYS A 1 92 ? -0.449 -11.689 3.440 1.00 85.56 92 LYS A CA 1
ATOM 703 C C . LYS A 1 92 ? -1.482 -10.622 3.803 1.00 85.56 92 LYS A C 1
ATOM 705 O O . LYS A 1 92 ? -2.667 -10.863 3.641 1.00 85.56 92 LYS A O 1
ATOM 710 N N . VAL A 1 93 ? -1.063 -9.418 4.198 1.00 87.44 93 VAL A N 1
ATOM 711 C CA . VAL A 1 93 ? -1.972 -8.302 4.526 1.00 87.44 93 VAL A CA 1
ATOM 712 C C . VAL A 1 93 ? -2.762 -7.832 3.295 1.00 87.44 93 VAL A C 1
ATOM 714 O O . VAL A 1 93 ? -3.949 -7.499 3.406 1.00 87.44 93 VAL A O 1
ATOM 717 N N . LEU A 1 94 ? -2.131 -7.805 2.118 1.00 86.00 94 LEU A N 1
ATOM 718 C CA . LEU A 1 94 ? -2.793 -7.492 0.850 1.00 86.00 94 LEU A CA 1
ATOM 719 C C . LEU A 1 94 ? -3.771 -8.603 0.447 1.00 86.00 94 LEU A C 1
ATOM 721 O O . LEU A 1 94 ? -4.915 -8.299 0.110 1.00 86.00 94 LEU A O 1
ATOM 725 N N . ALA A 1 95 ? -3.370 -9.872 0.560 1.00 87.38 95 ALA A N 1
ATOM 726 C CA . ALA A 1 95 ? -4.229 -11.023 0.290 1.00 87.38 95 ALA A CA 1
ATOM 727 C C . ALA A 1 95 ? -5.438 -11.073 1.239 1.00 87.38 95 ALA A C 1
ATOM 729 O O . ALA A 1 95 ? -6.570 -11.215 0.784 1.00 87.38 95 ALA A O 1
ATOM 730 N N . ASP A 1 96 ? -5.234 -10.841 2.537 1.00 88.44 96 ASP A N 1
ATOM 731 C CA . ASP A 1 96 ? -6.308 -10.744 3.531 1.00 88.44 96 ASP A CA 1
ATOM 732 C C . ASP A 1 96 ? -7.278 -9.595 3.197 1.00 88.44 96 ASP A C 1
ATOM 734 O O . ASP A 1 96 ? -8.487 -9.682 3.434 1.00 88.44 96 ASP A O 1
ATOM 738 N N . SER A 1 97 ? -6.775 -8.513 2.594 1.00 86.19 97 SER A N 1
ATOM 739 C CA . SER A 1 97 ? -7.594 -7.376 2.159 1.00 86.19 97 SER A CA 1
ATOM 740 C C . SER A 1 97 ? -8.450 -7.665 0.918 1.00 86.19 97 SER A C 1
ATOM 742 O O . SER A 1 97 ? -9.420 -6.940 0.686 1.00 86.19 97 SER A O 1
ATOM 744 N N . LEU A 1 98 ? -8.184 -8.741 0.166 1.00 87.25 98 LEU A N 1
ATOM 745 C CA . LEU A 1 98 ? -9.079 -9.215 -0.901 1.00 87.25 98 LEU A CA 1
ATOM 746 C C . LEU A 1 98 ? -10.393 -9.781 -0.347 1.00 87.25 98 LEU A C 1
ATOM 748 O O . LEU A 1 98 ? -11.409 -9.755 -1.038 1.00 87.25 98 LEU A O 1
ATOM 752 N N . GLY A 1 99 ? -10.393 -10.251 0.902 1.00 85.12 99 GLY A N 1
ATOM 753 C CA . GLY A 1 99 ? -11.579 -10.748 1.603 1.00 85.12 99 GLY A CA 1
ATOM 754 C C . GLY A 1 99 ? -12.440 -9.658 2.254 1.00 85.12 99 GLY A C 1
ATOM 755 O O . GLY A 1 99 ? -13.360 -9.980 3.007 1.00 85.12 99 GLY A O 1
ATOM 756 N N . ASP A 1 100 ? -12.153 -8.369 2.028 1.00 88.25 100 ASP A N 1
ATOM 757 C CA . ASP A 1 100 ? -12.923 -7.280 2.640 1.00 88.25 100 ASP A CA 1
ATOM 758 C C . ASP A 1 100 ? -14.383 -7.282 2.155 1.00 88.25 100 ASP A C 1
ATOM 760 O O . ASP A 1 100 ? -14.677 -7.611 1.008 1.00 88.25 100 ASP A O 1
ATOM 764 N N . LYS A 1 101 ? -15.314 -6.854 3.013 1.00 85.88 101 LYS A N 1
ATOM 765 C CA . LYS A 1 101 ? -16.733 -6.675 2.674 1.00 85.88 101 LYS A CA 1
ATOM 766 C C . LYS A 1 101 ? -16.944 -5.601 1.603 1.00 85.88 101 LYS A C 1
ATOM 768 O O . LYS A 1 101 ? -17.918 -5.672 0.859 1.00 85.88 101 LYS A O 1
ATOM 773 N N . GLN A 1 102 ? -16.051 -4.620 1.515 1.00 88.31 102 GLN A N 1
ATOM 774 C CA . GLN A 1 102 ? -16.176 -3.462 0.638 1.00 88.31 102 GLN A CA 1
ATOM 775 C C . GLN A 1 102 ? -15.487 -3.687 -0.712 1.00 88.31 102 GLN A C 1
ATOM 777 O O . GLN A 1 102 ? -14.263 -3.798 -0.782 1.00 88.31 102 GLN A O 1
ATOM 782 N N . ASP A 1 103 ? -16.259 -3.644 -1.802 1.00 88.50 103 ASP A N 1
ATOM 783 C CA . ASP A 1 103 ? -15.763 -3.790 -3.181 1.00 88.50 103 ASP A CA 1
ATOM 784 C C . ASP A 1 103 ? -14.586 -2.878 -3.510 1.00 88.50 103 ASP A C 1
ATOM 786 O O . ASP A 1 103 ? -13.627 -3.299 -4.155 1.00 88.50 103 ASP A O 1
ATOM 790 N N . LYS A 1 104 ? -14.642 -1.622 -3.056 1.00 88.81 104 LYS A N 1
ATOM 791 C CA . LYS A 1 104 ? -13.580 -0.655 -3.330 1.00 88.81 104 LYS A CA 1
ATOM 792 C C . LYS A 1 104 ? -12.257 -1.113 -2.715 1.00 88.81 104 LYS A C 1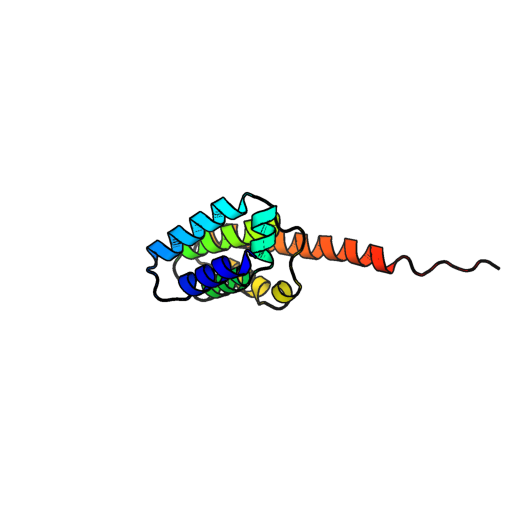
ATOM 794 O O . LYS A 1 104 ? -11.257 -1.134 -3.419 1.00 88.81 104 LYS A O 1
ATOM 799 N N . VAL A 1 105 ? -12.259 -1.550 -1.452 1.00 88.25 105 VAL A N 1
ATOM 800 C CA . VAL A 1 105 ? -11.052 -2.074 -0.782 1.00 88.25 105 VAL A CA 1
ATOM 801 C C . VAL A 1 105 ? -10.506 -3.278 -1.541 1.00 88.25 105 VAL A C 1
ATOM 803 O O . VAL A 1 105 ? -9.313 -3.304 -1.825 1.00 88.25 105 VAL A O 1
ATOM 806 N N . ARG A 1 106 ? -11.372 -4.213 -1.955 1.00 91.06 106 ARG A N 1
ATOM 807 C CA . ARG A 1 106 ? -10.954 -5.389 -2.734 1.00 91.06 106 ARG A CA 1
ATOM 808 C C . ARG A 1 106 ? -10.274 -5.013 -4.050 1.00 91.06 106 ARG A C 1
ATOM 810 O O . ARG A 1 106 ? -9.252 -5.597 -4.386 1.00 91.06 106 ARG A O 1
ATOM 817 N N . ARG A 1 107 ? -10.802 -4.025 -4.782 1.00 92.31 107 ARG A N 1
ATOM 818 C CA . ARG A 1 107 ? -10.212 -3.563 -6.053 1.00 92.31 107 ARG A CA 1
ATOM 819 C C . ARG A 1 107 ? -8.834 -2.932 -5.858 1.00 92.31 107 ARG A C 1
ATOM 821 O O . ARG A 1 107 ? -7.923 -3.260 -6.607 1.00 92.31 107 ARG A O 1
ATOM 828 N N . TYR A 1 108 ? -8.669 -2.076 -4.846 1.00 89.62 108 TYR A N 1
ATOM 829 C CA . TYR A 1 108 ? -7.358 -1.491 -4.536 1.00 89.62 108 TYR A CA 1
ATOM 830 C C . TYR A 1 108 ? -6.367 -2.540 -4.023 1.00 89.62 108 TYR A C 1
ATOM 832 O O . TYR A 1 108 ? -5.202 -2.500 -4.400 1.00 89.62 108 TYR A O 1
ATOM 840 N N . ALA A 1 109 ? -6.822 -3.504 -3.218 1.00 89.62 109 ALA A N 1
ATOM 841 C CA . ALA A 1 109 ? -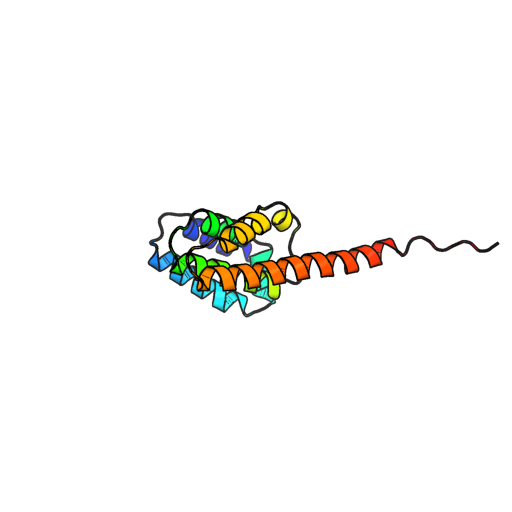5.992 -4.620 -2.772 1.00 89.62 109 ALA A CA 1
ATOM 842 C C . ALA A 1 109 ? -5.544 -5.501 -3.944 1.00 89.62 109 ALA A C 1
ATOM 844 O O . ALA A 1 109 ? -4.372 -5.852 -4.017 1.00 89.62 109 ALA A O 1
ATOM 845 N N . MET A 1 110 ? -6.445 -5.799 -4.885 1.00 91.31 110 MET A N 1
ATOM 846 C CA . MET A 1 110 ? -6.119 -6.544 -6.102 1.00 91.31 110 MET A CA 1
ATOM 847 C C . MET A 1 110 ? -5.087 -5.802 -6.952 1.00 91.31 110 MET A C 1
ATOM 849 O O . MET A 1 110 ? -4.118 -6.414 -7.388 1.00 91.31 110 MET A O 1
ATOM 853 N N . ALA A 1 111 ? -5.265 -4.492 -7.151 1.00 90.19 111 ALA A N 1
ATOM 854 C CA . ALA A 1 111 ? -4.311 -3.675 -7.894 1.00 90.19 111 ALA A CA 1
ATOM 855 C C . ALA A 1 111 ? -2.929 -3.674 -7.221 1.00 90.19 111 ALA A C 1
ATOM 857 O O . ALA A 1 111 ? -1.948 -4.046 -7.850 1.00 90.19 111 ALA A O 1
ATOM 858 N N . ALA A 1 112 ? -2.858 -3.356 -5.924 1.00 88.56 112 ALA A N 1
ATOM 859 C CA . ALA A 1 112 ? -1.592 -3.313 -5.190 1.00 88.56 112 ALA A CA 1
ATOM 860 C C . ALA A 1 112 ? -0.888 -4.682 -5.130 1.00 88.56 112 ALA A C 1
ATOM 862 O O . ALA A 1 112 ? 0.335 -4.749 -5.220 1.00 88.56 112 ALA A O 1
ATOM 863 N N . LEU A 1 113 ? -1.643 -5.778 -5.000 1.00 88.44 113 LEU A N 1
ATOM 864 C CA . LEU A 1 113 ? -1.083 -7.129 -5.029 1.00 88.44 113 LEU A CA 1
ATOM 865 C C . LEU A 1 113 ? -0.567 -7.498 -6.424 1.00 88.44 113 LEU A C 1
ATOM 867 O O . LEU A 1 113 ? 0.505 -8.085 -6.529 1.00 88.44 113 LEU A O 1
ATOM 871 N N . GLY A 1 114 ? -1.312 -7.156 -7.478 1.00 87.12 114 GLY A N 1
ATOM 872 C CA . GLY A 1 114 ? -0.899 -7.382 -8.861 1.00 87.12 114 GLY A CA 1
ATOM 873 C C . GLY A 1 114 ? 0.407 -6.664 -9.188 1.00 87.12 114 GLY A C 1
ATOM 874 O O . GLY A 1 114 ? 1.332 -7.301 -9.685 1.00 87.12 114 GLY A O 1
ATOM 875 N N . GLU A 1 115 ? 0.513 -5.386 -8.818 1.00 85.25 115 GLU A N 1
ATOM 876 C CA . GLU A 1 115 ? 1.743 -4.596 -8.959 1.00 85.25 115 GLU A CA 1
ATOM 877 C C . GLU A 1 115 ? 2.907 -5.216 -8.174 1.00 85.25 115 GLU A C 1
ATOM 879 O O . GLU A 1 115 ? 4.006 -5.353 -8.702 1.00 85.25 115 GLU A O 1
ATOM 884 N N . LEU A 1 116 ? 2.675 -5.676 -6.939 1.00 84.19 116 LEU A N 1
ATOM 885 C CA . LEU A 1 116 ? 3.720 -6.318 -6.136 1.00 84.19 116 LEU A CA 1
ATOM 886 C C . LEU A 1 116 ? 4.206 -7.636 -6.749 1.00 84.19 116 LEU A C 1
ATOM 888 O O . LEU A 1 116 ? 5.407 -7.887 -6.808 1.00 84.19 116 LEU A O 1
ATOM 892 N N . VAL A 1 117 ? 3.285 -8.493 -7.191 1.00 84.31 117 VAL A N 1
ATOM 893 C CA . VAL A 1 117 ? 3.630 -9.772 -7.826 1.00 84.31 117 VAL A CA 1
ATOM 894 C C . VAL A 1 117 ? 4.355 -9.527 -9.146 1.00 84.31 117 VAL A C 1
ATOM 896 O O . VAL A 1 117 ? 5.344 -10.202 -9.424 1.00 84.31 117 VAL A O 1
ATOM 899 N N . PHE A 1 118 ? 3.912 -8.539 -9.927 1.00 83.25 118 PHE A N 1
ATOM 900 C CA . PHE A 1 118 ? 4.592 -8.111 -11.145 1.00 83.25 118 PHE A CA 1
ATOM 901 C C . PHE A 1 118 ? 6.008 -7.605 -10.849 1.00 83.25 118 PHE A C 1
ATOM 903 O O . PHE A 1 118 ? 6.960 -8.032 -11.501 1.00 83.25 118 PHE A O 1
ATOM 910 N N . TYR A 1 119 ? 6.179 -6.776 -9.820 1.00 82.00 119 TYR A N 1
ATOM 911 C CA . TYR A 1 119 ? 7.488 -6.299 -9.383 1.00 82.00 119 TYR A CA 1
ATOM 912 C C . TYR A 1 119 ? 8.414 -7.456 -8.976 1.00 82.00 119 TYR A C 1
ATOM 914 O O . TYR A 1 119 ? 9.544 -7.546 -9.446 1.00 82.00 119 TYR A O 1
ATOM 922 N N . ILE A 1 120 ? 7.934 -8.398 -8.156 1.00 79.44 120 ILE A N 1
ATOM 923 C CA . ILE A 1 120 ? 8.722 -9.572 -7.738 1.00 79.44 120 ILE A CA 1
ATOM 924 C C . ILE A 1 120 ? 9.111 -10.430 -8.950 1.00 79.44 120 ILE A C 1
ATOM 926 O O . ILE A 1 120 ? 10.258 -10.869 -9.055 1.00 79.44 120 ILE A O 1
ATOM 930 N N . ALA A 1 121 ? 8.175 -10.661 -9.873 1.00 80.31 121 ALA A N 1
ATOM 931 C CA . ALA A 1 121 ? 8.427 -11.437 -11.083 1.00 80.31 121 ALA A CA 1
ATOM 932 C C . ALA A 1 121 ? 9.480 -10.768 -11.983 1.00 80.31 121 ALA A C 1
ATOM 934 O O . ALA A 1 121 ? 10.392 -11.450 -12.453 1.00 80.31 121 ALA A O 1
ATOM 935 N N . THR A 1 122 ? 9.394 -9.445 -12.150 1.00 77.19 122 THR A N 1
ATOM 936 C CA . THR A 1 122 ? 10.303 -8.663 -13.005 1.00 77.19 122 THR A CA 1
ATOM 937 C C . THR A 1 122 ? 11.683 -8.425 -12.390 1.00 77.19 122 THR A C 1
ATOM 939 O O . THR A 1 122 ? 12.690 -8.325 -13.092 1.00 77.19 122 THR A O 1
ATOM 942 N N . GLN A 1 123 ? 11.785 -8.412 -11.066 1.00 69.31 123 GLN A N 1
ATOM 943 C CA . GLN A 1 123 ? 13.079 -8.354 -10.385 1.00 69.31 123 GLN A CA 1
ATOM 944 C C . GLN A 1 123 ? 13.824 -9.693 -10.443 1.00 69.31 123 GLN A C 1
ATOM 946 O O . GLN A 1 123 ? 15.050 -9.718 -10.569 1.00 69.31 123 GLN A O 1
ATOM 951 N N . ASN A 1 124 ? 13.106 -10.820 -10.405 1.00 57.09 124 ASN A N 1
ATOM 952 C CA . ASN A 1 124 ? 13.723 -12.145 -10.476 1.00 57.09 124 ASN A CA 1
ATOM 953 C C . ASN A 1 124 ? 14.361 -12.427 -11.852 1.00 57.09 124 ASN A C 1
ATOM 955 O O . ASN A 1 124 ? 15.414 -13.058 -11.926 1.00 57.09 124 ASN A O 1
ATOM 959 N N . GLU A 1 125 ? 13.778 -11.921 -12.943 1.00 52.34 125 GLU A N 1
ATOM 960 C CA . GLU A 1 125 ? 14.371 -12.028 -14.288 1.00 52.34 125 GLU A CA 1
ATOM 961 C C . GLU A 1 125 ? 15.614 -11.143 -14.479 1.00 52.34 125 GLU A C 1
ATOM 963 O O . GLU A 1 125 ? 16.529 -11.531 -15.209 1.00 52.34 125 GLU A O 1
ATOM 968 N N . ASN A 1 126 ? 15.701 -10.004 -13.785 1.00 48.22 126 ASN A N 1
ATOM 969 C CA . ASN A 1 126 ? 16.913 -9.185 -13.771 1.00 48.22 126 ASN A CA 1
ATOM 970 C C . ASN A 1 126 ? 18.028 -9.843 -12.938 1.00 48.22 126 ASN A C 1
ATOM 972 O O . ASN A 1 126 ? 19.167 -9.883 -13.391 1.00 48.22 126 ASN A O 1
ATOM 976 N N . CYS A 1 127 ? 17.697 -10.476 -11.807 1.00 42.53 127 CYS A N 1
ATOM 977 C CA . CYS A 1 127 ? 18.657 -11.246 -11.003 1.00 42.53 127 CYS A CA 1
ATOM 978 C C . CYS A 1 127 ? 19.164 -12.515 -11.727 1.00 42.53 127 CYS A C 1
ATOM 980 O O . CYS A 1 127 ? 20.344 -12.859 -11.657 1.00 42.53 127 CYS A O 1
ATOM 982 N N . SER A 1 128 ? 18.308 -13.194 -12.503 1.00 37.22 128 SER A N 1
ATOM 983 C CA . SER A 1 128 ? 18.716 -14.365 -13.301 1.00 37.22 128 SER A CA 1
ATOM 984 C C . SER A 1 128 ? 19.693 -14.020 -14.435 1.00 37.22 128 SER A C 1
ATOM 986 O O . SER A 1 128 ? 20.479 -14.871 -14.855 1.00 37.22 128 SER A O 1
ATOM 988 N N . ARG A 1 129 ? 19.694 -12.769 -14.917 1.00 43.06 129 ARG A N 1
ATOM 989 C CA . ARG A 1 129 ? 20.646 -12.302 -15.936 1.00 43.06 129 ARG A CA 1
ATOM 990 C C . ARG A 1 129 ? 22.052 -12.077 -15.365 1.00 43.06 129 ARG A C 1
ATOM 992 O O . ARG A 1 129 ? 23.024 -12.326 -16.074 1.00 43.06 129 ARG A O 1
ATOM 999 N N . ASP A 1 130 ? 22.160 -11.734 -14.083 1.00 42.75 130 ASP A N 1
ATOM 1000 C CA . ASP A 1 130 ? 23.445 -11.487 -13.415 1.00 42.75 130 ASP A CA 1
ATOM 1001 C C . ASP A 1 130 ? 24.156 -12.779 -12.962 1.00 42.75 130 ASP A C 1
ATOM 1003 O O . ASP A 1 130 ? 25.376 -12.788 -12.791 1.00 42.75 130 ASP A O 1
ATOM 1007 N N . CYS A 1 131 ? 23.443 -13.909 -12.850 1.00 37.34 131 CYS A N 1
ATOM 1008 C CA . CYS A 1 131 ? 24.058 -15.224 -12.598 1.00 37.34 131 CYS A CA 1
ATOM 1009 C C . CYS A 1 131 ? 24.383 -16.034 -13.866 1.00 37.34 131 CYS A C 1
ATOM 1011 O O . CYS A 1 131 ? 25.149 -16.995 -13.790 1.00 37.34 131 CYS A O 1
ATOM 1013 N N . ALA A 1 132 ? 23.860 -15.664 -15.038 1.00 40.12 132 ALA A N 1
ATOM 1014 C CA . ALA A 1 132 ? 24.139 -16.373 -16.292 1.00 40.12 132 ALA A CA 1
ATOM 1015 C C . ALA A 1 132 ? 25.489 -15.988 -16.943 1.00 40.12 132 ALA A C 1
ATOM 1017 O O . ALA A 1 132 ? 25.873 -16.571 -17.955 1.00 40.12 132 ALA A O 1
ATOM 1018 N N . GLY A 1 133 ? 26.231 -15.034 -16.366 1.00 41.31 133 GLY A N 1
ATOM 1019 C CA . GLY A 1 133 ? 27.508 -14.539 -16.895 1.00 41.31 133 GLY A CA 1
ATOM 1020 C C . GLY A 1 133 ? 28.766 -15.340 -16.523 1.00 41.31 133 GLY A C 1
ATOM 1021 O O . GLY A 1 133 ? 29.857 -14.938 -16.916 1.00 41.31 133 GLY A O 1
ATOM 1022 N N . LEU A 1 134 ? 28.662 -16.446 -15.773 1.00 47.41 134 LEU A N 1
ATOM 1023 C CA . LEU A 1 134 ? 29.832 -17.182 -15.251 1.00 47.41 134 LEU A CA 1
ATOM 1024 C C . LEU A 1 134 ? 30.088 -18.563 -15.872 1.00 47.41 134 LEU A C 1
ATOM 1026 O O . LEU A 1 134 ? 30.996 -19.264 -15.434 1.00 47.41 134 LEU A O 1
ATOM 1030 N N . ALA A 1 135 ? 29.368 -18.950 -16.924 1.00 44.09 135 ALA A N 1
ATOM 1031 C CA . ALA A 1 135 ? 29.651 -20.185 -17.654 1.00 44.09 135 ALA A CA 1
ATOM 1032 C C . ALA A 1 135 ? 30.138 -19.886 -19.079 1.00 44.09 135 ALA A C 1
ATOM 1034 O O . ALA A 1 135 ? 29.449 -20.159 -20.058 1.00 44.09 135 ALA A O 1
ATOM 1035 N N . SER A 1 136 ? 31.344 -19.328 -19.197 1.00 48.66 136 SER A N 1
ATOM 1036 C CA . SER A 1 136 ? 32.108 -19.393 -20.447 1.00 48.66 136 SER A CA 1
ATOM 1037 C C . SER A 1 136 ? 32.681 -20.809 -20.578 1.00 48.66 136 SER A C 1
ATOM 1039 O O . SER A 1 136 ? 33.499 -21.189 -19.738 1.00 48.66 136 SER A O 1
ATOM 1041 N N . PRO A 1 137 ? 32.301 -21.613 -21.586 1.00 50.53 137 PRO A N 1
ATOM 1042 C CA . PRO A 1 137 ? 32.965 -22.881 -21.831 1.00 50.53 137 PRO A CA 1
ATOM 1043 C C . PRO A 1 137 ? 34.325 -22.584 -22.470 1.00 50.53 137 PRO A C 1
ATOM 1045 O O . PRO A 1 137 ? 34.400 -22.058 -23.582 1.00 50.53 137 PRO A O 1
ATOM 1048 N N . THR A 1 138 ? 35.406 -22.898 -21.759 1.00 51.19 138 THR A N 1
ATOM 1049 C CA . THR A 1 138 ? 36.737 -23.058 -22.351 1.00 51.19 138 THR A CA 1
ATOM 1050 C C . THR A 1 138 ? 36.629 -24.082 -23.476 1.00 51.19 138 THR A C 1
ATOM 1052 O O . THR A 1 138 ? 36.352 -25.253 -23.229 1.00 51.19 138 THR A O 1
ATOM 1055 N N . LYS A 1 139 ? 36.773 -23.614 -24.719 1.00 46.88 139 LYS A N 1
ATOM 1056 C CA . LYS A 1 139 ? 37.030 -24.470 -25.875 1.00 46.88 139 LYS A CA 1
ATOM 1057 C C . LYS A 1 139 ? 38.511 -24.832 -25.864 1.00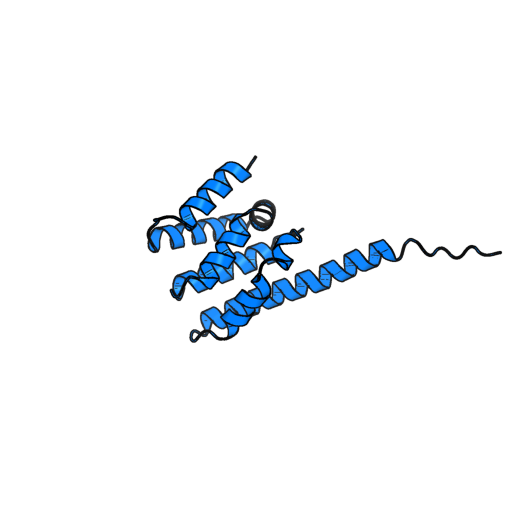 46.88 139 LYS A C 1
ATOM 1059 O O . LYS A 1 139 ? 39.341 -23.926 -25.951 1.00 46.88 139 LYS A O 1
ATOM 1064 N N . ASP A 1 140 ? 38.782 -26.127 -25.746 1.00 46.03 140 ASP A N 1
ATOM 1065 C CA . ASP A 1 140 ? 39.998 -26.756 -26.268 1.00 46.03 140 ASP A CA 1
ATOM 1066 C C . ASP A 1 140 ? 40.069 -26.620 -27.801 1.00 46.03 140 ASP A C 1
ATOM 1068 O O . ASP A 1 140 ? 38.990 -26.584 -28.452 1.00 46.03 140 ASP A O 1
#

pLDDT: mean 75.98, std 14.08, range [37.22, 92.31]

Secondary structure (DSSP, 8-state):
--HHHHHHHHHHHHTT--HHHHHHHHHHHHHHTTSHHHHHHHHTSHHHHHHHHHHHH---HHHHHHHHHHHHHHHHH-S---THHHHTTHHHHHHHHHT-S-HHHHHHHHHHHHHHHHHHHHHHHHHHHHHGGG------

Sequence (140 aa):
KLDEPLSRIATYLTGSASHAEKQNTIKYLEILSAHPDAANTLANSSIMLVLVKMLRLSKAYGLRVHLLSLIGLLIWHSTSIEVDLASSEIIKVLADSLGDKQDKVRRYAMAALGELVFYIATQNENCSRDCAGLASPTKD